Protein AF-A0A5C7N213-F1 (afdb_monomer)

Solvent-accessible surface area (backbone atoms only — not comparable to full-atom values): 6748 Å² total; per-residue (Å²): 144,79,84,81,79,80,79,84,77,71,77,83,77,75,78,72,50,71,51,57,50,29,51,53,52,36,46,51,27,34,61,71,56,41,61,74,64,28,48,53,36,48,54,53,24,47,72,61,63,43,32,57,48,60,57,50,50,50,41,58,57,35,32,82,78,53,31,64,73,33,26,50,54,44,49,52,45,52,50,52,54,50,52,54,36,46,75,71,70,49,82,77,51,70,60,73,76,73,77,60,64,60,53,59,45,52,52,55,52,56,64,68,72,74,119

Structure (mmCIF, N/CA/C/O backbone):
data_AF-A0A5C7N213-F1
#
_entry.id   AF-A0A5C7N213-F1
#
loop_
_atom_site.group_PDB
_atom_site.id
_atom_site.type_symbol
_atom_site.label_atom_id
_atom_site.label_alt_id
_atom_site.label_comp_id
_atom_site.label_asym_id
_atom_site.label_entity_id
_atom_site.label_seq_id
_atom_site.pdbx_PDB_ins_code
_atom_site.Cartn_x
_atom_site.Cartn_y
_atom_site.Cartn_z
_atom_site.occupancy
_atom_site.B_iso_or_equiv
_atom_site.auth_seq_id
_atom_site.auth_comp_id
_atom_site.auth_asym_id
_atom_site.auth_atom_id
_atom_site.pdbx_PDB_model_num
ATOM 1 N N . MET A 1 1 ? 36.319 -31.727 32.605 1.00 49.59 1 MET A N 1
ATOM 2 C CA . MET A 1 1 ? 35.926 -30.312 32.768 1.00 49.59 1 MET A CA 1
ATOM 3 C C . MET A 1 1 ? 35.672 -29.729 31.380 1.00 49.59 1 MET A C 1
ATOM 5 O O . MET A 1 1 ? 36.551 -29.109 30.809 1.00 49.59 1 MET A O 1
ATOM 9 N N . VAL A 1 2 ? 34.508 -30.011 30.789 1.00 52.78 2 VAL A N 1
ATOM 10 C CA . VAL A 1 2 ? 34.044 -29.355 29.554 1.00 52.78 2 VAL A CA 1
ATOM 11 C C . VAL A 1 2 ? 32.613 -28.916 29.811 1.00 52.78 2 VAL A C 1
ATOM 13 O O . VAL A 1 2 ? 31.725 -29.734 30.026 1.00 52.78 2 VAL A O 1
ATOM 16 N N . SER A 1 3 ? 32.474 -27.600 29.928 1.00 50.66 3 SER A N 1
ATOM 17 C CA . SER A 1 3 ? 31.248 -26.878 30.230 1.00 50.66 3 SER A CA 1
ATOM 18 C C . SER A 1 3 ? 30.298 -26.977 29.039 1.00 50.66 3 SER A C 1
ATOM 20 O O . SER A 1 3 ? 30.630 -26.545 27.936 1.00 50.66 3 SER A O 1
ATOM 22 N N . SER A 1 4 ? 29.129 -27.571 29.254 1.00 50.69 4 SER A N 1
ATOM 23 C CA . SER A 1 4 ? 28.008 -27.568 28.320 1.00 50.69 4 SER A CA 1
ATOM 24 C C . SER A 1 4 ? 27.478 -26.140 28.159 1.00 50.69 4 SER A C 1
ATOM 26 O O . SER A 1 4 ? 26.818 -25.611 29.054 1.00 50.69 4 SER A O 1
ATOM 28 N N . ALA A 1 5 ? 27.784 -25.519 27.019 1.00 50.84 5 ALA A N 1
ATOM 29 C CA . ALA A 1 5 ? 27.226 -24.238 26.609 1.00 50.84 5 ALA A CA 1
ATOM 30 C C . ALA A 1 5 ? 25.704 -24.364 26.434 1.00 50.84 5 ALA A C 1
ATOM 32 O O . ALA A 1 5 ? 25.219 -25.116 25.591 1.00 50.84 5 ALA A O 1
ATOM 33 N N . GLN A 1 6 ? 24.952 -23.629 27.251 1.00 55.69 6 GLN A N 1
ATOM 34 C CA . GLN A 1 6 ? 23.506 -23.487 27.128 1.00 55.69 6 GLN A CA 1
ATOM 35 C C . GLN A 1 6 ? 23.182 -22.681 25.861 1.00 55.69 6 GLN A C 1
ATOM 37 O O . GLN A 1 6 ? 23.441 -21.479 25.793 1.00 55.69 6 GLN A O 1
ATOM 42 N N . THR A 1 7 ? 22.596 -23.327 24.853 1.00 49.47 7 THR A N 1
ATOM 43 C CA . THR A 1 7 ? 21.946 -22.650 23.729 1.00 49.47 7 THR A CA 1
ATOM 44 C C . THR A 1 7 ? 20.606 -22.096 24.202 1.00 49.47 7 THR A C 1
ATOM 46 O O . THR A 1 7 ? 19.582 -22.776 24.174 1.00 49.47 7 THR A O 1
ATOM 49 N N . ASN A 1 8 ? 20.588 -20.833 24.629 1.00 56.22 8 ASN A N 1
ATOM 50 C CA . ASN A 1 8 ? 19.341 -20.084 24.785 1.00 56.22 8 ASN A CA 1
ATOM 51 C C . ASN A 1 8 ? 18.765 -19.752 23.398 1.00 56.22 8 ASN A C 1
ATOM 53 O O . ASN A 1 8 ? 18.768 -18.605 22.960 1.00 56.22 8 ASN A O 1
ATOM 57 N N . SER A 1 9 ? 18.246 -20.760 22.696 1.00 55.66 9 SER A N 1
ATOM 58 C CA . SER A 1 9 ? 17.376 -20.584 21.529 1.00 55.66 9 SER A CA 1
ATOM 59 C C . SER A 1 9 ? 15.938 -20.371 22.001 1.00 55.66 9 SER A C 1
ATOM 61 O O . SER A 1 9 ? 15.029 -21.126 21.668 1.00 55.66 9 SER A O 1
ATOM 63 N N . GLY A 1 10 ? 15.729 -19.329 22.806 1.00 50.25 10 GLY A N 1
ATOM 64 C CA . GLY A 1 10 ? 14.403 -18.769 23.017 1.00 50.25 10 GLY A CA 1
ATOM 65 C C . GLY A 1 10 ? 14.015 -18.038 21.741 1.00 50.25 10 GLY A C 1
ATOM 66 O O . GLY A 1 10 ? 14.427 -16.899 21.537 1.00 50.25 10 GLY A O 1
ATOM 67 N N . ALA A 1 11 ? 13.291 -18.705 20.842 1.00 57.34 11 ALA A N 1
ATOM 68 C CA . ALA A 1 11 ? 12.748 -18.064 19.656 1.00 57.34 11 ALA A CA 1
ATOM 69 C C . ALA A 1 11 ? 11.853 -16.899 20.104 1.00 57.34 11 ALA A C 1
ATOM 71 O O . ALA A 1 11 ? 10.747 -17.114 20.600 1.00 57.34 11 ALA A O 1
ATOM 72 N N . ILE A 1 12 ? 12.340 -15.663 19.952 1.00 60.62 12 ILE A N 1
ATOM 73 C CA . ILE A 1 12 ? 11.549 -14.448 20.151 1.00 60.62 12 ILE A CA 1
ATOM 74 C C . ILE A 1 12 ? 10.545 -14.386 18.998 1.00 60.62 12 ILE A C 1
ATOM 76 O O . ILE A 1 12 ? 10.727 -13.677 18.012 1.00 60.62 12 ILE A O 1
ATOM 80 N N . THR A 1 13 ? 9.487 -15.184 19.081 1.00 61.47 13 THR A N 1
ATOM 81 C CA . THR A 1 13 ? 8.337 -15.058 18.193 1.00 61.47 13 THR A CA 1
ATOM 82 C C . THR A 1 13 ? 7.443 -14.001 18.811 1.00 61.47 13 THR A C 1
ATOM 84 O O . THR A 1 13 ? 6.538 -14.293 19.579 1.00 61.47 13 THR A O 1
ATOM 87 N N . ASN A 1 14 ? 7.750 -12.735 18.538 1.00 68.12 14 ASN A N 1
ATOM 88 C CA . ASN A 1 14 ? 6.787 -11.668 18.764 1.00 68.12 14 ASN A CA 1
ATOM 89 C C . ASN A 1 14 ? 5.973 -11.564 17.463 1.00 68.12 14 ASN A C 1
ATOM 91 O O . ASN A 1 14 ? 6.455 -10.946 16.508 1.00 68.12 14 ASN A O 1
ATOM 95 N N . PRO A 1 15 ? 4.826 -12.263 17.338 1.00 81.12 15 PRO A N 1
ATOM 96 C CA . PRO A 1 15 ? 4.098 -12.318 16.080 1.00 81.12 15 PRO A CA 1
ATOM 97 C C . PRO A 1 15 ? 3.647 -10.908 15.701 1.00 81.12 15 PRO A C 1
ATOM 99 O O . PRO A 1 15 ? 3.081 -10.175 16.513 1.00 81.12 15 PRO A O 1
ATOM 102 N N . LEU A 1 16 ? 3.910 -10.518 14.454 1.00 85.56 16 LEU A N 1
ATOM 103 C CA . LEU A 1 16 ? 3.416 -9.255 13.916 1.00 85.56 16 LEU A CA 1
ATOM 104 C C . LEU A 1 16 ? 1.887 -9.237 14.011 1.00 85.56 16 LEU A C 1
ATOM 106 O O . LEU A 1 16 ? 1.232 -10.218 13.660 1.00 85.56 16 LEU A O 1
ATOM 110 N N . SER A 1 17 ? 1.302 -8.117 14.431 1.00 89.25 17 SER A N 1
ATOM 111 C CA . SER A 1 17 ? -0.154 -7.949 14.366 1.00 89.25 17 SER A CA 1
ATOM 112 C C . SER A 1 17 ? -0.646 -8.022 12.915 1.00 89.25 17 SER A C 1
ATOM 114 O O . SER A 1 17 ? 0.087 -7.671 11.988 1.00 89.25 17 SER A O 1
ATOM 116 N N . SER A 1 18 ? -1.909 -8.402 12.696 1.00 89.06 18 SER A N 1
ATOM 117 C CA . SER A 1 18 ? -2.495 -8.497 11.346 1.00 89.06 18 SER A CA 1
ATOM 118 C C . SER A 1 18 ? -2.352 -7.197 10.546 1.00 89.06 18 SER A C 1
ATOM 120 O O . SER A 1 18 ? -2.138 -7.218 9.333 1.00 89.06 18 SER A O 1
ATOM 122 N N . LYS A 1 19 ? -2.377 -6.047 11.235 1.00 90.12 19 LYS A N 1
ATOM 123 C CA . LYS A 1 19 ? -2.119 -4.743 10.617 1.00 90.12 19 LYS A CA 1
ATOM 124 C C . LYS A 1 19 ? -0.677 -4.602 10.139 1.00 90.12 19 LYS A C 1
ATOM 126 O O . LYS A 1 19 ? -0.443 -4.198 9.007 1.00 90.12 19 LYS A O 1
ATOM 131 N N . GLN A 1 20 ? 0.291 -4.959 10.982 1.00 92.75 20 GLN A N 1
ATOM 132 C CA . GLN A 1 20 ? 1.710 -4.902 10.624 1.00 92.75 20 GLN A CA 1
ATOM 133 C C . GLN A 1 20 ? 2.035 -5.850 9.464 1.00 92.75 20 GLN A C 1
ATOM 135 O O . GLN A 1 20 ? 2.750 -5.459 8.547 1.00 92.75 20 GLN A O 1
ATOM 140 N N . GLN A 1 21 ? 1.458 -7.053 9.451 1.00 93.31 21 GLN A N 1
ATOM 141 C CA . GLN A 1 21 ? 1.619 -7.995 8.337 1.00 93.31 21 GLN A CA 1
ATOM 142 C C . GLN A 1 21 ? 1.050 -7.438 7.022 1.00 93.31 21 GLN A C 1
ATOM 144 O O . GLN A 1 21 ? 1.681 -7.546 5.969 1.00 93.31 21 GLN A O 1
ATOM 149 N N . SER A 1 22 ? -0.109 -6.774 7.088 1.00 94.31 22 SER A N 1
ATOM 150 C CA . SER A 1 22 ? -0.724 -6.131 5.920 1.00 94.31 22 SER A CA 1
ATOM 151 C C . SER A 1 22 ? 0.150 -5.000 5.366 1.00 94.31 22 SER A C 1
ATOM 153 O O . SER A 1 22 ? 0.337 -4.913 4.156 1.00 94.31 22 SER A O 1
ATOM 155 N N . ILE A 1 23 ? 0.754 -4.180 6.237 1.00 95.25 23 ILE A N 1
ATOM 156 C CA . ILE A 1 23 ? 1.694 -3.118 5.834 1.00 95.25 23 ILE A CA 1
ATOM 157 C C . ILE A 1 23 ? 2.875 -3.702 5.052 1.00 95.25 23 ILE A C 1
ATOM 159 O O . ILE A 1 23 ? 3.203 -3.206 3.974 1.00 95.25 23 ILE A O 1
ATOM 163 N N . VAL A 1 24 ? 3.493 -4.766 5.575 1.00 95.38 24 VAL A N 1
ATOM 164 C CA . VAL A 1 24 ? 4.634 -5.431 4.923 1.00 95.38 24 VAL A CA 1
ATOM 165 C C . VAL A 1 24 ? 4.237 -5.962 3.546 1.00 95.38 24 VAL A C 1
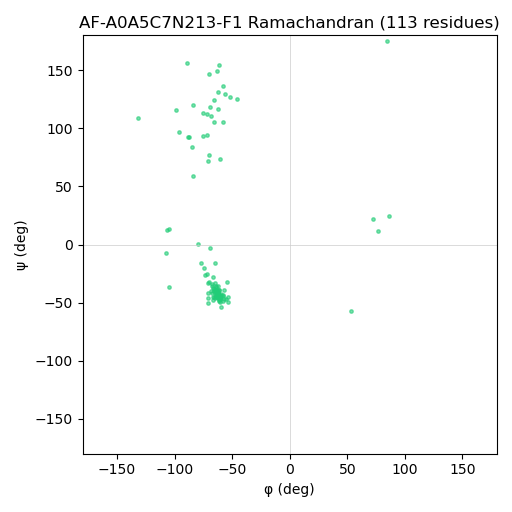ATOM 167 O O . VAL A 1 24 ? 4.960 -5.766 2.572 1.00 95.38 24 VAL A O 1
ATOM 170 N N . THR A 1 25 ? 3.061 -6.577 3.450 1.00 95.75 25 THR A N 1
ATOM 171 C CA . THR A 1 25 ? 2.544 -7.151 2.202 1.00 95.75 25 THR A CA 1
ATOM 172 C C . THR A 1 25 ? 2.291 -6.075 1.140 1.00 95.75 25 THR A C 1
ATOM 174 O O . THR A 1 25 ? 2.716 -6.220 -0.007 1.00 95.75 25 THR A O 1
ATOM 177 N N . ILE A 1 26 ? 1.665 -4.957 1.522 1.00 96.00 26 ILE A N 1
ATOM 178 C CA . ILE A 1 26 ? 1.421 -3.811 0.632 1.00 96.00 26 ILE A CA 1
ATOM 179 C C . ILE A 1 26 ? 2.746 -3.214 0.143 1.00 96.00 26 ILE A C 1
ATOM 181 O O . ILE A 1 26 ? 2.899 -2.957 -1.053 1.00 96.00 26 ILE A O 1
ATOM 185 N N . ALA A 1 27 ? 3.719 -3.025 1.040 1.00 96.06 27 ALA A N 1
ATOM 186 C CA . ALA A 1 27 ? 5.037 -2.506 0.678 1.00 96.06 27 ALA A CA 1
ATOM 187 C C . ALA A 1 27 ? 5.764 -3.439 -0.304 1.00 96.06 27 ALA A C 1
ATOM 189 O O . ALA A 1 27 ? 6.301 -2.977 -1.310 1.00 96.06 27 ALA A O 1
ATOM 190 N N . ALA A 1 28 ? 5.720 -4.752 -0.060 1.00 96.62 28 ALA A N 1
ATOM 191 C CA . ALA A 1 28 ? 6.346 -5.752 -0.918 1.00 96.62 28 ALA A CA 1
ATOM 192 C C . ALA A 1 28 ? 5.754 -5.752 -2.336 1.00 96.62 28 ALA A C 1
ATOM 194 O O . ALA A 1 28 ? 6.503 -5.703 -3.313 1.00 96.62 28 ALA A O 1
ATOM 195 N N . PHE A 1 29 ? 4.424 -5.749 -2.476 1.00 96.88 29 PHE A N 1
ATOM 196 C CA . PHE A 1 29 ? 3.791 -5.703 -3.800 1.00 96.88 29 PHE A CA 1
ATOM 197 C C . PHE A 1 29 ? 3.957 -4.352 -4.496 1.00 96.88 29 PHE A C 1
ATOM 199 O O . PHE A 1 29 ? 4.136 -4.326 -5.713 1.00 96.88 29 PHE A O 1
ATOM 206 N N . THR A 1 30 ? 3.998 -3.250 -3.743 1.00 96.19 30 THR A N 1
ATOM 207 C CA . THR A 1 30 ? 4.328 -1.918 -4.279 1.00 96.19 30 THR A CA 1
ATOM 208 C C . THR A 1 30 ? 5.739 -1.900 -4.866 1.00 96.19 30 THR A C 1
ATOM 210 O O . THR A 1 30 ? 5.930 -1.481 -6.008 1.00 96.19 30 THR A O 1
ATOM 213 N N . ALA A 1 31 ? 6.727 -2.414 -4.129 1.00 94.94 31 ALA A N 1
ATOM 214 C CA . ALA A 1 31 ? 8.105 -2.507 -4.603 1.00 94.94 31 ALA A CA 1
ATOM 215 C C . ALA A 1 31 ? 8.230 -3.439 -5.821 1.00 94.94 31 ALA A C 1
ATOM 217 O O . ALA A 1 31 ? 8.916 -3.113 -6.791 1.00 94.94 31 ALA A O 1
ATOM 218 N N . ASN A 1 32 ? 7.508 -4.564 -5.818 1.00 95.00 32 ASN A N 1
ATOM 219 C CA . ASN A 1 32 ? 7.515 -5.519 -6.926 1.00 95.00 32 ASN A CA 1
ATOM 220 C C . ASN A 1 32 ? 6.728 -5.033 -8.160 1.00 95.00 32 ASN A C 1
ATOM 222 O O . ASN A 1 32 ? 6.986 -5.480 -9.277 1.00 95.00 32 ASN A O 1
ATOM 226 N N . GLY A 1 33 ? 5.819 -4.065 -7.997 1.00 93.25 33 GLY A N 1
ATOM 227 C CA . GLY A 1 33 ? 4.975 -3.521 -9.069 1.00 93.25 33 GLY A CA 1
ATOM 228 C C . GLY A 1 33 ? 3.866 -4.466 -9.543 1.00 93.25 33 GLY A C 1
ATOM 229 O O . GLY A 1 33 ? 3.388 -4.321 -10.664 1.00 93.25 33 GLY A O 1
ATOM 230 N N . ASP A 1 34 ? 3.467 -5.433 -8.715 1.00 95.00 34 ASP A N 1
ATOM 231 C CA . ASP A 1 34 ? 2.378 -6.368 -9.020 1.00 95.00 34 ASP A CA 1
ATOM 232 C C . ASP A 1 34 ? 1.037 -5.755 -8.587 1.00 95.00 34 ASP A C 1
ATOM 234 O O . ASP A 1 34 ? 0.632 -5.863 -7.428 1.00 95.00 34 ASP A O 1
ATOM 238 N N . LEU A 1 35 ? 0.373 -5.061 -9.517 1.00 95.06 35 LEU A N 1
ATOM 239 C CA . LEU A 1 35 ? -0.837 -4.279 -9.231 1.00 95.06 35 LEU A CA 1
ATOM 240 C C . LEU A 1 35 ? -2.037 -5.156 -8.853 1.00 95.06 35 LEU A C 1
ATOM 242 O O . LEU A 1 35 ? -2.824 -4.775 -7.991 1.00 95.06 35 LEU A O 1
ATOM 246 N N . THR A 1 36 ? -2.154 -6.348 -9.440 1.00 95.81 36 THR A N 1
ATOM 247 C CA . THR A 1 36 ? -3.255 -7.277 -9.149 1.00 95.81 36 THR A CA 1
ATOM 248 C C . THR A 1 36 ? -3.163 -7.796 -7.718 1.00 95.81 36 THR A C 1
ATOM 250 O O . THR A 1 36 ? -4.157 -7.808 -6.992 1.00 95.81 36 THR A O 1
ATOM 253 N N . LYS A 1 37 ? -1.962 -8.191 -7.275 1.00 96.62 37 LYS A N 1
ATOM 254 C CA . LYS A 1 37 ? -1.760 -8.605 -5.879 1.00 96.62 37 LYS A CA 1
ATOM 255 C C . LYS A 1 37 ? -1.839 -7.429 -4.913 1.00 96.62 37 LYS A C 1
ATOM 257 O O . LYS A 1 37 ? -2.315 -7.599 -3.792 1.00 96.62 37 LYS A O 1
ATOM 262 N N . LEU A 1 38 ? -1.403 -6.246 -5.342 1.00 96.38 38 LEU A N 1
ATOM 263 C CA . LEU A 1 38 ? -1.504 -5.028 -4.550 1.00 96.38 38 LEU A CA 1
ATOM 264 C C . LEU A 1 38 ? -2.964 -4.638 -4.277 1.00 96.38 38 LEU A C 1
ATOM 266 O O . LEU A 1 38 ? -3.280 -4.342 -3.129 1.00 96.38 38 LEU A O 1
ATOM 270 N N . ASP A 1 39 ? -3.850 -4.675 -5.277 1.00 96.75 39 ASP A N 1
ATOM 271 C CA . ASP A 1 39 ? -5.290 -4.414 -5.100 1.00 96.75 39 ASP A CA 1
ATOM 272 C C . ASP A 1 39 ? -5.878 -5.313 -4.001 1.00 96.75 39 ASP A C 1
ATOM 274 O O . ASP A 1 39 ? -6.487 -4.824 -3.042 1.00 96.75 39 ASP A O 1
ATOM 278 N N . HIS A 1 40 ? -5.599 -6.617 -4.077 1.00 96.31 40 HIS A N 1
ATOM 279 C CA . HIS A 1 40 ? -6.057 -7.572 -3.074 1.00 96.31 40 HIS A CA 1
ATOM 280 C C . HIS A 1 40 ? -5.468 -7.274 -1.686 1.00 96.31 40 HIS A C 1
ATOM 282 O O . HIS A 1 40 ? -6.204 -7.200 -0.702 1.00 96.31 40 HIS A O 1
ATOM 288 N N . ALA A 1 41 ? -4.160 -7.016 -1.602 1.00 96.19 41 ALA A N 1
ATOM 289 C CA . ALA A 1 41 ? -3.488 -6.701 -0.343 1.00 96.19 41 ALA A CA 1
ATOM 290 C C . ALA A 1 41 ? -4.003 -5.407 0.308 1.00 96.19 41 ALA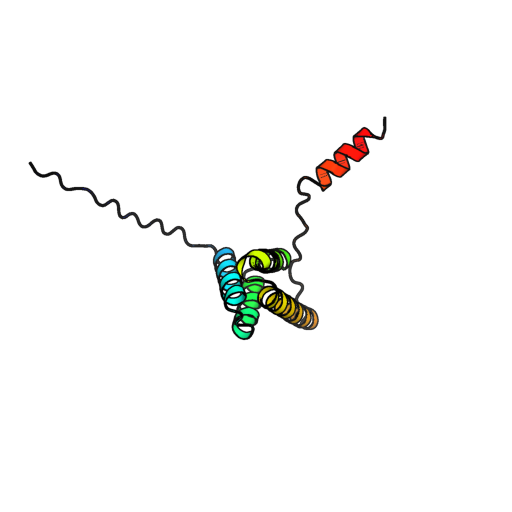 A C 1
ATOM 292 O O . ALA A 1 41 ? -4.113 -5.335 1.532 1.00 96.19 41 ALA A O 1
ATOM 293 N N . ILE A 1 42 ? -4.352 -4.389 -0.485 1.00 96.00 42 ILE A N 1
ATOM 294 C CA . ILE A 1 42 ? -4.945 -3.143 0.015 1.00 96.00 42 ILE A CA 1
ATOM 295 C C . ILE A 1 42 ? -6.328 -3.420 0.611 1.00 96.00 42 ILE A C 1
ATOM 297 O O . ILE A 1 42 ? -6.621 -2.942 1.708 1.00 96.00 42 ILE A O 1
ATOM 301 N N . ARG A 1 43 ? -7.176 -4.204 -0.068 1.00 95.50 43 ARG A N 1
ATOM 302 C CA . ARG A 1 43 ? -8.510 -4.569 0.442 1.00 95.50 43 ARG A CA 1
ATOM 303 C C . ARG A 1 43 ? -8.414 -5.331 1.756 1.00 95.50 43 ARG A C 1
ATOM 305 O O . ARG A 1 43 ? -9.097 -4.964 2.711 1.00 95.50 43 ARG A O 1
ATOM 312 N N . GLU A 1 44 ? -7.535 -6.326 1.817 1.00 94.56 44 GLU A N 1
ATOM 313 C CA . GLU A 1 44 ? -7.283 -7.101 3.032 1.00 94.56 44 GLU A CA 1
ATOM 314 C C . GLU A 1 44 ? -6.739 -6.219 4.159 1.00 94.56 44 GLU A C 1
ATOM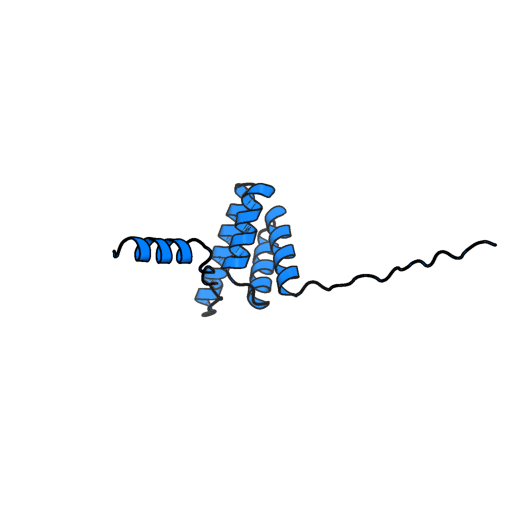 316 O O . GLU A 1 44 ? -7.216 -6.296 5.289 1.00 94.56 44 GLU A O 1
ATOM 321 N N . GLY A 1 45 ? -5.828 -5.292 3.851 1.00 93.56 45 GLY A N 1
ATOM 322 C CA . GLY A 1 45 ? -5.328 -4.323 4.822 1.00 93.56 45 GLY A CA 1
ATOM 323 C C . GLY A 1 45 ? -6.432 -3.425 5.389 1.00 93.56 45 GLY A C 1
ATOM 324 O O . GLY A 1 45 ? -6.528 -3.246 6.607 1.00 93.56 45 GLY A O 1
ATOM 325 N N . LEU A 1 46 ? -7.308 -2.889 4.535 1.00 93.38 46 LEU A N 1
ATOM 326 C CA . LEU A 1 46 ? -8.451 -2.076 4.968 1.00 93.38 46 LEU A CA 1
ATOM 327 C C . LEU A 1 46 ? -9.441 -2.897 5.812 1.00 93.38 46 LEU A C 1
ATOM 329 O O . LEU A 1 46 ? -9.922 -2.411 6.837 1.00 93.38 46 LEU A O 1
ATOM 333 N N . ASN A 1 47 ? -9.683 -4.159 5.449 1.00 92.19 47 ASN A N 1
ATOM 334 C CA . ASN A 1 47 ? -10.527 -5.085 6.212 1.00 92.19 47 ASN A CA 1
ATOM 335 C C . ASN A 1 47 ? -9.907 -5.441 7.580 1.00 92.19 47 ASN A C 1
ATOM 337 O O . ASN A 1 47 ? -10.614 -5.478 8.585 1.00 92.19 47 ASN A O 1
ATOM 341 N N . ALA A 1 48 ? -8.579 -5.591 7.655 1.00 90.62 48 ALA A N 1
ATOM 342 C CA . ALA A 1 48 ? -7.817 -5.749 8.901 1.00 90.62 48 ALA A CA 1
ATOM 343 C C . ALA A 1 48 ? -7.787 -4.467 9.761 1.00 90.62 48 ALA A C 1
ATOM 345 O O . ALA A 1 48 ? -7.245 -4.436 10.874 1.00 90.62 48 ALA A O 1
ATOM 346 N N . GLY A 1 49 ? -8.381 -3.381 9.265 1.00 90.31 49 GLY A N 1
ATOM 347 C CA . GLY A 1 49 ? -8.535 -2.132 9.980 1.00 90.31 49 GLY A CA 1
ATOM 348 C C . GLY A 1 49 ? -7.340 -1.190 9.862 1.00 90.31 49 GLY A C 1
ATOM 349 O O . GLY A 1 49 ? -7.170 -0.351 10.760 1.00 90.31 49 GLY A O 1
ATOM 350 N N . LEU A 1 50 ? -6.533 -1.295 8.803 1.00 91.62 50 LEU A N 1
ATOM 351 C CA . LEU A 1 50 ? -5.687 -0.177 8.386 1.00 91.62 50 LEU A CA 1
ATOM 352 C C . LEU A 1 50 ? -6.565 1.006 7.975 1.00 91.62 50 LEU A C 1
ATOM 354 O O . LEU A 1 50 ? -7.690 0.863 7.497 1.00 91.62 50 LEU A O 1
ATOM 358 N N . THR A 1 51 ? -6.036 2.197 8.185 1.00 92.69 51 THR A N 1
ATOM 359 C CA . THR A 1 51 ? -6.612 3.438 7.682 1.00 92.69 51 THR A CA 1
ATOM 360 C C . THR A 1 51 ? -6.075 3.742 6.291 1.00 92.69 51 THR A C 1
ATOM 362 O O . THR A 1 51 ? -4.968 3.342 5.927 1.00 92.69 51 THR A O 1
ATOM 365 N N . ILE A 1 52 ? -6.836 4.519 5.522 1.00 92.56 52 ILE A N 1
ATOM 366 C CA . ILE A 1 52 ? -6.416 4.963 4.186 1.00 92.56 52 ILE A CA 1
ATOM 367 C C . ILE A 1 52 ? -5.086 5.721 4.265 1.00 92.56 52 ILE A C 1
ATOM 369 O O . ILE A 1 52 ? -4.212 5.558 3.416 1.00 92.56 52 ILE A O 1
ATOM 373 N N . SER A 1 53 ? -4.928 6.540 5.308 1.00 92.12 53 SER A N 1
ATOM 374 C CA . SER A 1 53 ? -3.721 7.328 5.532 1.00 92.12 53 SER A CA 1
ATOM 375 C C . SER A 1 53 ? -2.500 6.433 5.734 1.00 92.12 53 SER A C 1
ATOM 377 O O . SER A 1 53 ? -1.488 6.678 5.097 1.00 92.12 53 SER A O 1
ATOM 379 N N . GLU A 1 54 ? -2.595 5.373 6.544 1.00 93.38 54 GLU A N 1
ATOM 380 C CA . GLU A 1 54 ? -1.478 4.437 6.758 1.00 93.38 54 GLU A CA 1
ATOM 381 C C . GLU A 1 54 ? -1.041 3.764 5.451 1.00 93.38 54 GLU A C 1
ATOM 383 O O . GLU A 1 54 ? 0.149 3.731 5.153 1.00 93.38 54 GLU A O 1
ATOM 388 N N . VAL A 1 55 ? -1.989 3.287 4.636 1.00 94.62 55 VAL A N 1
ATOM 389 C CA . VAL A 1 55 ? -1.672 2.671 3.334 1.00 94.62 55 VAL A CA 1
ATOM 390 C C . VAL A 1 55 ? -1.016 3.684 2.393 1.00 94.62 55 VAL A C 1
ATOM 392 O O . VAL A 1 55 ? -0.006 3.382 1.757 1.00 94.62 55 VAL A O 1
ATOM 395 N N . LYS A 1 56 ? -1.551 4.909 2.335 1.00 94.88 56 LYS A N 1
ATOM 396 C CA . LYS A 1 56 ? -0.991 5.990 1.519 1.00 94.88 56 LYS A CA 1
ATOM 397 C C . LYS A 1 56 ? 0.437 6.342 1.943 1.00 94.88 56 LYS A C 1
ATOM 399 O O . LYS A 1 56 ? 1.289 6.476 1.075 1.00 94.88 56 LYS A O 1
ATOM 404 N N . GLU A 1 57 ? 0.710 6.470 3.241 1.00 94.12 57 GLU A N 1
ATOM 405 C CA . GLU A 1 57 ? 2.057 6.770 3.752 1.00 94.12 57 GLU A CA 1
ATOM 406 C C . GLU A 1 57 ? 3.064 5.675 3.380 1.00 94.12 57 GLU A C 1
ATOM 408 O O . GLU A 1 57 ? 4.182 5.985 2.984 1.00 94.12 57 GLU A O 1
ATOM 413 N N . VAL A 1 58 ? 2.668 4.397 3.421 1.00 95.06 58 VAL A N 1
ATOM 414 C CA . VAL A 1 58 ? 3.535 3.290 2.980 1.00 95.06 58 VAL A CA 1
ATOM 415 C C . VAL A 1 58 ? 3.903 3.443 1.503 1.00 95.06 58 VAL A C 1
ATOM 417 O O . VAL A 1 58 ? 5.078 3.357 1.153 1.00 95.06 58 VAL A O 1
ATOM 420 N N . ILE A 1 59 ? 2.922 3.721 0.640 1.00 95.50 59 ILE A N 1
ATOM 421 C CA . ILE A 1 59 ? 3.149 3.916 -0.801 1.00 95.50 59 ILE A CA 1
ATOM 422 C C . ILE A 1 59 ? 4.018 5.155 -1.061 1.00 95.50 59 ILE A C 1
ATOM 424 O O . ILE A 1 59 ? 4.939 5.103 -1.875 1.00 95.50 59 ILE A O 1
ATOM 428 N N . VAL A 1 60 ? 3.770 6.259 -0.348 1.00 94.50 60 VAL A N 1
ATOM 429 C CA . VAL A 1 60 ? 4.575 7.486 -0.449 1.00 94.50 60 VAL A CA 1
ATOM 430 C C . VAL A 1 60 ? 6.009 7.235 0.008 1.00 94.50 60 VAL A C 1
ATOM 432 O O . VAL A 1 60 ? 6.935 7.688 -0.653 1.00 94.50 60 VAL A O 1
ATOM 435 N N . GLN A 1 61 ? 6.228 6.458 1.068 1.00 95.00 61 GLN A N 1
ATOM 436 C CA . GLN A 1 61 ? 7.577 6.104 1.503 1.00 95.00 61 GLN A CA 1
ATOM 437 C C . GLN A 1 61 ? 8.305 5.259 0.450 1.00 95.00 61 GLN A C 1
ATOM 439 O O . GLN A 1 61 ? 9.502 5.443 0.228 1.00 95.00 61 GLN A O 1
ATOM 444 N N . MET A 1 62 ? 7.588 4.375 -0.253 1.00 94.00 62 MET A N 1
ATOM 445 C CA . MET A 1 62 ? 8.158 3.587 -1.352 1.00 94.00 62 MET A CA 1
ATOM 446 C C . MET A 1 62 ? 8.607 4.436 -2.537 1.00 94.00 62 MET A C 1
ATOM 448 O O . MET A 1 62 ? 9.444 3.971 -3.305 1.00 94.00 62 MET A O 1
ATOM 452 N N . TYR A 1 63 ? 8.183 5.696 -2.639 1.00 94.69 63 TYR A N 1
ATOM 453 C CA . TYR A 1 63 ? 8.702 6.621 -3.642 1.00 94.69 63 TYR A CA 1
ATOM 454 C C . TYR A 1 63 ? 10.230 6.717 -3.618 1.00 94.69 63 TYR A C 1
ATOM 456 O O . TYR A 1 63 ? 10.874 6.644 -4.664 1.00 94.69 63 TYR A O 1
ATOM 464 N N . ALA A 1 64 ? 10.810 6.825 -2.420 1.00 94.12 64 ALA A N 1
ATOM 465 C CA . ALA A 1 64 ? 12.250 6.962 -2.242 1.00 94.12 64 ALA A CA 1
ATOM 466 C C . ALA A 1 64 ? 13.020 5.655 -2.509 1.00 94.12 64 ALA A C 1
ATOM 468 O O . ALA A 1 64 ? 14.189 5.711 -2.878 1.00 94.12 64 ALA A O 1
ATOM 469 N N . TYR A 1 65 ? 12.379 4.492 -2.334 1.00 94.31 65 TYR A N 1
ATOM 470 C CA . TYR A 1 65 ? 13.048 3.182 -2.392 1.00 94.31 65 TYR A CA 1
ATOM 471 C C . TYR A 1 65 ? 12.773 2.392 -3.680 1.00 94.31 65 TYR A C 1
ATOM 473 O O . TYR A 1 65 ? 13.662 1.717 -4.187 1.00 94.31 65 TYR A O 1
ATOM 481 N N . ALA A 1 66 ? 11.556 2.467 -4.218 1.00 92.81 66 ALA A N 1
ATOM 482 C CA . ALA A 1 66 ? 11.105 1.765 -5.424 1.00 92.81 66 ALA A CA 1
ATOM 483 C C . ALA A 1 66 ? 10.936 2.700 -6.639 1.00 92.81 66 ALA A C 1
ATOM 485 O O . ALA A 1 66 ? 10.695 2.235 -7.756 1.00 92.81 66 ALA A O 1
ATOM 486 N N . GLY A 1 67 ? 11.068 4.014 -6.432 1.00 91.50 67 GLY A N 1
ATOM 487 C CA . GLY A 1 67 ? 11.023 5.033 -7.475 1.00 91.50 67 GLY A CA 1
ATOM 488 C C . GLY A 1 67 ? 9.615 5.499 -7.860 1.00 91.50 67 GLY A C 1
ATOM 489 O O . GLY A 1 67 ? 8.586 4.984 -7.408 1.00 91.50 67 GLY A O 1
ATOM 490 N N . PHE A 1 68 ? 9.595 6.499 -8.744 1.00 91.50 68 PHE A N 1
ATOM 491 C CA . PHE A 1 68 ? 8.399 7.206 -9.216 1.00 91.50 68 PHE A CA 1
ATOM 492 C C . PHE A 1 68 ? 7.349 6.313 -9.905 1.00 91.50 68 PHE A C 1
ATOM 494 O O . PHE A 1 68 ? 6.200 6.325 -9.459 1.00 91.50 68 PHE A O 1
ATOM 501 N N . PRO A 1 69 ? 7.678 5.509 -10.942 1.00 94.00 69 PRO A N 1
ATOM 502 C CA . PRO A 1 69 ? 6.648 4.825 -11.728 1.00 94.00 69 PRO A CA 1
ATOM 503 C C . PRO A 1 69 ? 5.876 3.781 -10.911 1.00 94.00 69 PRO A C 1
ATOM 505 O O . PRO A 1 69 ? 4.657 3.683 -11.019 1.00 94.00 69 PRO A O 1
ATOM 508 N N . ARG A 1 70 ? 6.566 3.023 -10.051 1.00 94.88 70 ARG A N 1
ATOM 509 C CA . ARG A 1 70 ? 5.943 1.960 -9.247 1.00 94.88 70 ARG A CA 1
ATOM 510 C C . ARG A 1 70 ? 5.042 2.532 -8.159 1.00 94.88 70 ARG A C 1
ATOM 512 O O . ARG A 1 70 ? 3.900 2.104 -8.019 1.00 94.88 70 ARG A O 1
ATOM 519 N N . SER A 1 71 ? 5.534 3.537 -7.442 1.00 95.00 71 SER A N 1
ATOM 520 C CA . SER A 1 71 ? 4.802 4.150 -6.331 1.00 95.00 71 SER A CA 1
ATOM 521 C C . SER A 1 71 ? 3.556 4.898 -6.810 1.00 95.00 71 SER A C 1
ATOM 523 O O . SER A 1 71 ? 2.517 4.839 -6.158 1.00 95.00 71 SER A O 1
ATOM 525 N N . LEU A 1 72 ? 3.609 5.542 -7.981 1.00 95.56 72 LEU A N 1
ATOM 526 C CA . LEU A 1 72 ? 2.425 6.177 -8.565 1.00 95.56 72 LEU A CA 1
ATOM 527 C C . LEU A 1 72 ? 1.395 5.178 -9.078 1.00 95.56 72 LEU A C 1
ATOM 529 O O . LEU A 1 72 ? 0.207 5.366 -8.832 1.00 95.56 72 LEU A O 1
ATOM 533 N N . ASN A 1 73 ? 1.821 4.097 -9.733 1.00 96.69 73 ASN A N 1
ATOM 534 C CA . ASN A 1 73 ? 0.891 3.048 -10.155 1.00 96.69 73 ASN A CA 1
ATOM 535 C C . ASN A 1 73 ? 0.198 2.399 -8.946 1.00 96.69 73 ASN A C 1
ATOM 537 O O . ASN A 1 73 ? -1.010 2.151 -8.970 1.00 96.69 73 ASN A O 1
ATOM 541 N N . ALA A 1 74 ? 0.941 2.189 -7.856 1.00 96.75 74 ALA A N 1
ATOM 542 C CA . ALA A 1 74 ? 0.388 1.727 -6.589 1.00 96.75 74 ALA A CA 1
ATOM 543 C C . ALA A 1 74 ? -0.616 2.726 -5.992 1.00 96.75 74 ALA A C 1
ATOM 545 O O . ALA A 1 74 ? -1.682 2.328 -5.523 1.00 96.75 74 ALA A O 1
ATOM 546 N N . LEU A 1 75 ? -0.315 4.026 -6.058 1.00 96.25 75 LEU A N 1
ATOM 547 C CA . LEU A 1 75 ? -1.224 5.071 -5.597 1.00 96.25 75 LEU A CA 1
ATOM 548 C C . LEU A 1 75 ? -2.516 5.111 -6.423 1.00 96.25 75 LEU A C 1
ATOM 550 O O . LEU A 1 75 ? -3.591 5.215 -5.840 1.00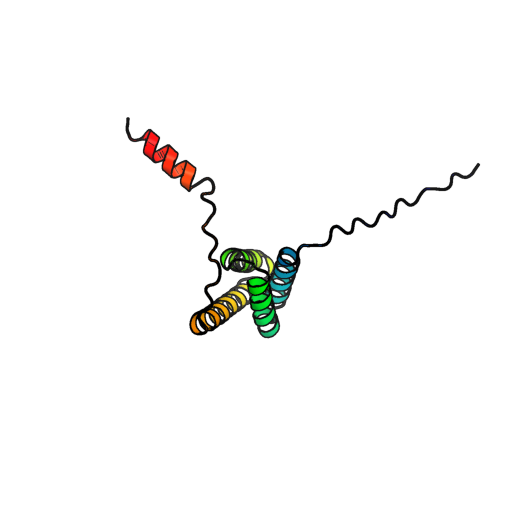 96.25 75 LEU A O 1
ATOM 554 N N . HIS A 1 76 ? -2.439 4.988 -7.751 1.00 96.69 76 HIS A N 1
ATOM 555 C CA . HIS A 1 76 ? -3.628 4.885 -8.604 1.00 96.69 76 HIS A CA 1
ATOM 556 C C . HIS A 1 76 ? -4.477 3.663 -8.238 1.00 96.69 76 HIS A C 1
ATOM 558 O O . HIS A 1 76 ? -5.680 3.800 -8.040 1.00 96.69 76 HIS A O 1
ATOM 564 N N . THR A 1 77 ? -3.838 2.510 -8.020 1.00 96.62 77 THR A N 1
ATOM 565 C CA . THR A 1 77 ? -4.522 1.280 -7.582 1.00 96.62 77 THR A CA 1
ATOM 566 C C . THR A 1 77 ? -5.261 1.491 -6.256 1.00 96.62 77 THR A C 1
ATOM 568 O O . THR A 1 77 ? -6.420 1.104 -6.117 1.00 96.62 77 THR A O 1
ATOM 571 N N . LEU A 1 78 ? -4.635 2.170 -5.285 1.00 96.12 78 LEU A N 1
ATOM 572 C CA . LEU A 1 78 ? -5.301 2.546 -4.036 1.00 96.12 78 LEU A CA 1
ATOM 573 C C . LEU A 1 78 ? -6.549 3.405 -4.298 1.00 96.12 78 LEU A C 1
ATOM 575 O O . LEU A 1 78 ? -7.590 3.162 -3.693 1.00 96.12 78 LEU A O 1
ATOM 579 N N . MET A 1 79 ? -6.469 4.395 -5.190 1.00 95.25 79 MET A N 1
ATOM 580 C CA . MET A 1 79 ? -7.614 5.259 -5.508 1.00 95.25 79 MET A CA 1
ATOM 581 C C . MET A 1 79 ? -8.770 4.484 -6.144 1.00 95.25 79 MET A C 1
ATOM 583 O O . MET A 1 79 ? -9.926 4.725 -5.787 1.00 95.25 79 MET A O 1
ATOM 587 N N . ASP A 1 80 ? -8.473 3.532 -7.028 1.00 96.38 80 ASP A N 1
ATOM 588 C CA . ASP A 1 80 ? -9.484 2.685 -7.662 1.00 96.38 80 ASP A CA 1
ATOM 589 C C . ASP A 1 80 ? -10.202 1.798 -6.635 1.00 96.38 80 ASP A C 1
ATOM 591 O O . ASP A 1 80 ? -11.437 1.774 -6.599 1.00 96.38 80 ASP A O 1
ATOM 595 N N . VAL A 1 81 ? -9.455 1.171 -5.715 1.00 95.25 81 VAL A N 1
ATOM 596 C CA . VAL A 1 81 ? -10.026 0.396 -4.597 1.00 95.25 81 VAL A CA 1
ATOM 597 C C . VAL A 1 81 ? -10.958 1.261 -3.752 1.00 95.25 81 VAL A C 1
ATOM 599 O O . VAL A 1 81 ? -12.072 0.849 -3.427 1.00 95.25 81 VAL A O 1
ATOM 602 N N . LEU A 1 82 ? -10.530 2.473 -3.392 1.00 94.25 82 LEU A N 1
ATOM 603 C CA . LEU A 1 82 ? -11.338 3.381 -2.576 1.00 94.25 82 LEU A CA 1
ATOM 604 C C . LEU A 1 82 ? -12.603 3.836 -3.305 1.00 94.25 82 LEU A C 1
ATOM 606 O O . LEU A 1 82 ? -13.665 3.938 -2.689 1.00 94.25 82 LEU A O 1
ATOM 610 N N . LYS A 1 83 ? -12.515 4.090 -4.614 1.00 94.19 83 LYS A N 1
ATOM 611 C CA . LYS A 1 83 ? -13.670 4.451 -5.442 1.00 94.19 83 LYS A CA 1
ATOM 612 C C . LYS A 1 83 ? -14.695 3.319 -5.481 1.00 94.19 83 LYS A C 1
ATOM 614 O O . LYS A 1 83 ? -15.887 3.580 -5.326 1.00 94.19 83 LYS A O 1
ATOM 619 N N . GLU A 1 84 ? -14.242 2.078 -5.631 1.00 94.06 84 GLU A N 1
ATOM 620 C CA . GLU A 1 84 ? -15.109 0.898 -5.610 1.00 94.06 84 GLU A CA 1
ATOM 621 C C . GLU A 1 84 ? -15.722 0.649 -4.225 1.00 94.06 84 GLU A C 1
ATOM 623 O O . GLU A 1 84 ? -16.906 0.344 -4.096 1.00 94.06 84 GLU A O 1
ATOM 628 N N . ARG A 1 85 ? -14.946 0.808 -3.152 1.00 92.44 85 ARG A N 1
ATOM 629 C CA . ARG A 1 85 ? -15.465 0.650 -1.785 1.00 92.44 85 ARG A CA 1
ATOM 630 C C . ARG A 1 85 ? -16.500 1.721 -1.458 1.00 92.44 85 ARG A C 1
ATOM 632 O O . ARG A 1 85 ? -17.554 1.404 -0.906 1.00 92.44 85 ARG A O 1
ATOM 639 N N . LYS A 1 86 ? -16.267 2.957 -1.906 1.00 91.19 86 LYS A N 1
ATOM 640 C CA . LYS A 1 86 ? -17.229 4.055 -1.788 1.00 91.19 86 LYS A CA 1
ATOM 641 C C . LYS A 1 86 ? -18.514 3.786 -2.574 1.00 91.19 86 LYS A C 1
ATOM 643 O O . LYS A 1 86 ? -19.591 4.054 -2.048 1.00 91.19 86 LYS A O 1
ATOM 648 N N . SER A 1 87 ? -18.436 3.237 -3.791 1.00 91.19 87 SER A N 1
ATOM 649 C CA . SER A 1 87 ? -19.642 2.884 -4.561 1.00 91.19 87 SER A CA 1
ATOM 650 C C . SER A 1 87 ? -20.441 1.746 -3.916 1.00 91.19 87 SER A C 1
ATOM 652 O O . SER A 1 87 ? -21.663 1.722 -4.026 1.00 91.19 87 SER A O 1
ATOM 654 N N . LYS A 1 88 ? -19.773 0.860 -3.168 1.00 90.81 88 LYS A N 1
ATOM 655 C CA . LYS A 1 88 ? -20.391 -0.185 -2.336 1.00 90.81 88 LYS A CA 1
ATOM 656 C C . LYS A 1 88 ? -20.925 0.321 -0.985 1.00 90.81 88 LYS A C 1
ATOM 658 O O . LYS A 1 88 ? -21.432 -0.476 -0.204 1.00 90.81 88 LYS A O 1
ATOM 663 N N . GLY A 1 89 ? -20.809 1.619 -0.686 1.00 86.44 89 GLY A N 1
ATOM 664 C CA . GLY A 1 89 ? -21.264 2.216 0.576 1.00 86.44 89 GLY A CA 1
ATOM 665 C C . GLY A 1 89 ? -20.349 1.951 1.778 1.00 86.44 89 GLY A C 1
ATOM 666 O O . GLY A 1 89 ? -20.733 2.221 2.916 1.00 86.44 89 GLY A O 1
ATOM 667 N N . ILE A 1 90 ? -19.137 1.437 1.553 1.00 86.56 90 ILE A N 1
ATOM 668 C CA . ILE A 1 90 ? -18.163 1.168 2.611 1.00 86.56 90 ILE A CA 1
ATOM 669 C C . ILE A 1 90 ? -17.395 2.459 2.905 1.00 86.56 90 ILE A C 1
ATOM 671 O O . ILE A 1 90 ? -16.728 3.015 2.033 1.00 86.56 90 ILE A O 1
ATOM 675 N N . ASN A 1 91 ? -17.482 2.932 4.149 1.00 80.31 91 ASN A N 1
ATOM 676 C CA . ASN A 1 91 ? -16.744 4.105 4.613 1.00 80.31 91 ASN A CA 1
ATOM 677 C C . ASN A 1 91 ? -15.459 3.668 5.319 1.00 80.31 91 ASN A C 1
ATOM 679 O O . ASN A 1 91 ? -15.463 3.331 6.504 1.00 80.31 91 ASN A O 1
ATOM 683 N N . ASP A 1 92 ? -14.350 3.675 4.583 1.00 84.19 92 ASP A N 1
ATOM 684 C CA . ASP A 1 92 ? -13.034 3.401 5.149 1.00 84.19 92 ASP A CA 1
ATOM 685 C C . ASP A 1 92 ? -12.561 4.545 6.056 1.00 84.19 92 ASP A C 1
ATOM 687 O O . ASP A 1 92 ? -12.841 5.728 5.840 1.00 84.19 92 ASP A O 1
ATOM 691 N N . ARG A 1 93 ? -11.807 4.194 7.101 1.00 83.25 93 ARG A N 1
ATOM 692 C CA . ARG A 1 93 ? -11.306 5.177 8.064 1.00 83.25 93 ARG A CA 1
ATOM 693 C C . ARG A 1 93 ? -10.209 6.029 7.434 1.00 83.25 93 ARG A C 1
ATOM 695 O O . ARG A 1 93 ? -9.090 5.563 7.219 1.00 83.25 93 ARG A O 1
ATOM 702 N N . LEU A 1 94 ? -10.500 7.307 7.231 1.00 78.44 94 LEU A N 1
ATOM 703 C CA . LEU A 1 94 ? -9.483 8.338 7.055 1.00 78.44 94 LEU A CA 1
ATOM 704 C C . LEU A 1 94 ? -8.888 8.640 8.434 1.00 78.44 94 LEU A C 1
ATOM 706 O O . LEU A 1 94 ? -9.588 9.149 9.311 1.00 78.44 94 LEU A O 1
ATOM 710 N N . ALA A 1 95 ? -7.613 8.315 8.665 1.00 65.44 95 ALA A N 1
ATOM 711 C CA . ALA A 1 95 ? -6.972 8.771 9.892 1.00 65.44 95 ALA A CA 1
ATOM 712 C C . ALA A 1 95 ? -6.884 10.300 9.841 1.00 65.44 95 ALA A C 1
ATOM 714 O O . ALA A 1 95 ? -6.306 10.850 8.898 1.00 65.44 95 ALA A O 1
ATOM 715 N N . LYS A 1 96 ? -7.425 10.981 10.861 1.00 56.09 96 LYS A N 1
ATOM 716 C CA . LYS A 1 96 ? -7.079 12.379 11.130 1.00 56.09 96 LYS A CA 1
ATOM 717 C C . LYS A 1 96 ? -5.565 12.428 11.294 1.00 56.09 96 LYS A C 1
ATOM 719 O O . LYS A 1 96 ? -5.018 11.626 12.055 1.00 56.09 96 LYS A O 1
ATOM 724 N N . GLN A 1 97 ? -4.900 13.338 10.582 1.00 53.16 97 GLN A N 1
ATOM 725 C CA . GLN A 1 97 ? -3.513 13.670 10.887 1.00 53.16 97 GLN A CA 1
ATOM 726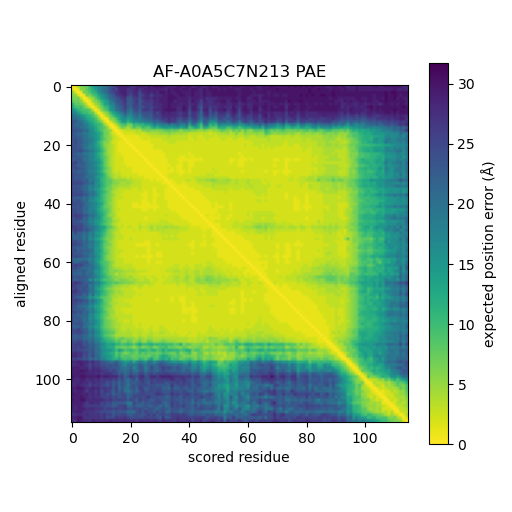 C C . GLN A 1 97 ? -3.428 13.842 12.403 1.00 53.16 97 GLN A C 1
ATOM 728 O O . GLN A 1 97 ? -4.228 14.585 12.984 1.00 53.16 97 GLN A O 1
ATOM 733 N N . LYS A 1 98 ? -2.522 13.111 13.068 1.00 49.72 98 LYS A N 1
ATOM 734 C CA . LYS A 1 98 ? -2.176 13.484 14.439 1.00 49.72 98 LYS A CA 1
ATOM 735 C C . LYS A 1 98 ? -1.830 14.964 14.345 1.00 49.72 98 LYS A C 1
ATOM 737 O O . LYS A 1 98 ? -1.036 15.328 13.483 1.00 49.72 98 LYS A O 1
ATOM 742 N N . ALA A 1 99 ? -2.459 15.798 15.166 1.00 49.00 99 ALA A N 1
ATOM 743 C CA . ALA A 1 99 ? -2.072 17.186 15.369 1.00 49.00 99 ALA A CA 1
ATOM 744 C C . ALA A 1 99 ? -0.636 17.192 15.929 1.00 49.00 99 ALA A C 1
ATOM 746 O O . ALA A 1 99 ? -0.399 17.307 17.128 1.00 49.00 99 ALA A O 1
ATOM 747 N N . SER A 1 100 ? 0.336 16.896 15.075 1.00 49.78 100 SER A N 1
ATOM 748 C CA . SER A 1 100 ? 1.709 16.591 15.432 1.00 49.78 100 SER A CA 1
ATOM 749 C C . SER A 1 100 ? 2.501 17.854 15.221 1.00 49.78 100 SER A C 1
ATOM 751 O O . SER A 1 100 ? 2.597 18.297 14.085 1.00 49.78 100 SER A O 1
ATOM 753 N N . ALA A 1 101 ? 3.037 18.404 16.310 1.00 57.44 101 ALA A N 1
ATOM 754 C CA . ALA A 1 101 ? 3.959 19.540 16.374 1.00 57.44 101 ALA A CA 1
ATOM 755 C C . ALA A 1 101 ? 3.511 20.829 15.656 1.00 57.44 101 ALA A C 1
ATOM 757 O O . ALA A 1 101 ? 3.365 21.831 16.335 1.00 57.44 101 ALA A O 1
ATOM 758 N N . GLN A 1 102 ? 3.220 20.809 14.357 1.00 60.97 102 GLN A N 1
ATOM 759 C CA . GLN A 1 102 ? 2.745 21.912 13.523 1.00 60.97 102 GLN A CA 1
ATOM 760 C C . GLN A 1 102 ? 1.466 22.570 14.056 1.00 60.97 102 GLN A C 1
ATOM 762 O O . GLN A 1 102 ? 1.424 23.787 14.174 1.00 60.97 102 GLN A O 1
ATOM 767 N N . GLN A 1 103 ? 0.452 21.788 14.450 1.00 65.25 103 GLN A N 1
ATOM 768 C CA . GLN A 1 103 ? -0.788 22.334 15.025 1.00 65.25 103 GLN A CA 1
ATOM 769 C C . GLN A 1 103 ? -0.513 23.021 16.372 1.00 65.25 103 GLN A C 1
ATOM 771 O O . GLN A 1 103 ? -0.918 24.156 16.584 1.00 65.25 103 GLN A O 1
ATOM 776 N N . ARG A 1 104 ? 0.266 22.364 17.247 1.00 66.62 104 ARG A N 1
ATOM 777 C CA . ARG A 1 104 ? 0.687 22.913 18.550 1.00 66.62 104 ARG A CA 1
ATOM 778 C C . ARG A 1 104 ? 1.593 24.135 18.390 1.00 66.62 104 ARG A C 1
ATOM 780 O O . ARG A 1 104 ? 1.574 25.020 19.237 1.00 66.62 104 ARG A O 1
ATOM 787 N N . PHE A 1 105 ? 2.404 24.165 17.336 1.00 70.88 105 PHE A N 1
ATOM 788 C CA . PHE A 1 105 ? 3.276 25.276 16.988 1.00 70.88 105 PHE A CA 1
ATOM 789 C C . PHE A 1 105 ? 2.443 26.457 16.496 1.00 70.88 105 PHE A C 1
ATOM 791 O O . PHE A 1 105 ? 2.583 27.530 17.063 1.00 70.88 105 PHE A O 1
ATOM 798 N N . CYS A 1 106 ? 1.517 26.260 15.551 1.00 64.19 106 CYS A N 1
ATOM 799 C CA . CYS A 1 106 ? 0.583 27.295 15.096 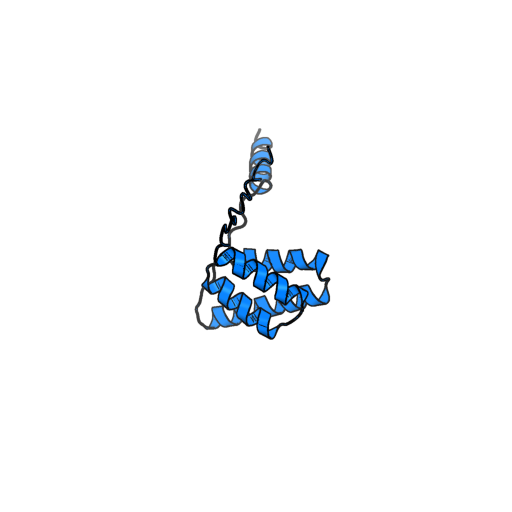1.00 64.19 106 CYS A CA 1
ATOM 800 C C . CYS A 1 106 ? -0.311 27.822 16.228 1.00 64.19 106 CYS A C 1
ATOM 802 O O . CYS A 1 106 ? -0.461 29.034 16.355 1.00 64.19 106 CYS A O 1
ATOM 804 N N . GLU A 1 107 ? -0.846 26.952 17.090 1.00 74.25 107 GLU A N 1
ATOM 805 C CA . GLU A 1 107 ? -1.610 27.359 18.278 1.00 74.25 107 GLU A CA 1
ATOM 806 C C . GLU A 1 107 ? -0.748 28.211 19.224 1.00 74.25 107 GLU A C 1
ATOM 808 O O . GLU A 1 107 ? -1.142 29.322 19.578 1.00 74.25 107 GLU A O 1
ATOM 813 N N . LYS A 1 108 ? 0.471 27.768 19.568 1.00 73.44 108 LYS A N 1
ATOM 814 C CA . LYS A 1 108 ? 1.390 28.556 20.409 1.00 73.44 108 LYS A CA 1
ATOM 815 C C . LYS A 1 108 ? 1.819 29.877 19.766 1.00 73.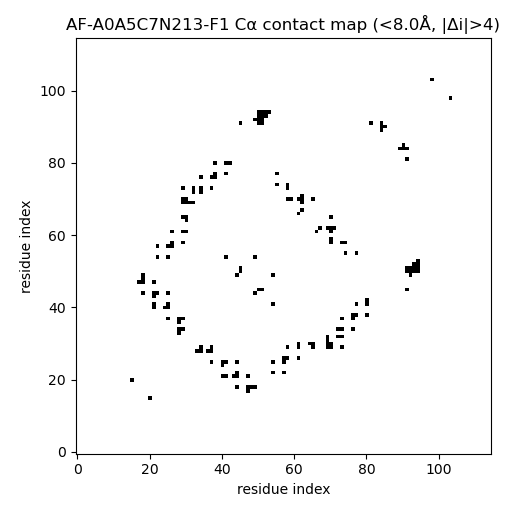44 108 LYS A C 1
ATOM 817 O O . LYS A 1 108 ? 1.916 30.872 20.475 1.00 73.44 108 LYS A O 1
ATOM 822 N N . PHE A 1 109 ? 2.064 29.906 18.457 1.00 73.00 109 PHE A N 1
ATOM 823 C CA . PHE A 1 109 ? 2.444 31.122 17.732 1.00 73.00 109 PHE A CA 1
ATOM 824 C C . PHE A 1 109 ? 1.287 32.128 17.669 1.00 73.00 109 PHE A C 1
ATOM 826 O O . PHE A 1 109 ? 1.504 33.318 17.875 1.00 73.00 109 PHE A 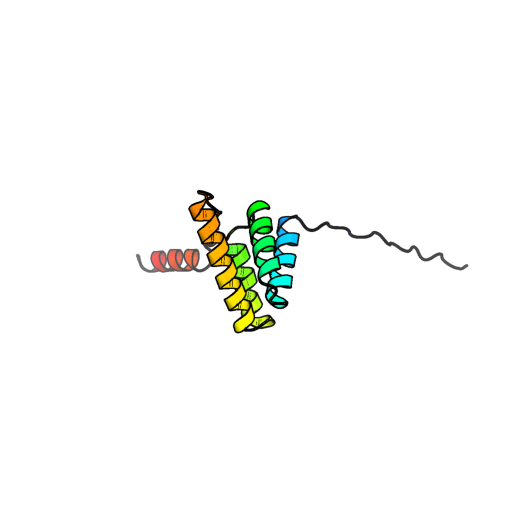O 1
ATOM 833 N N . SER A 1 110 ? 0.050 31.660 17.458 1.00 75.56 110 SER A N 1
ATOM 834 C CA . SER A 1 110 ? -1.146 32.517 17.494 1.00 75.56 110 SER A CA 1
ATOM 835 C C . SER A 1 110 ? -1.401 33.122 18.881 1.00 75.56 110 SER A C 1
ATOM 837 O O . SER A 1 110 ? -1.755 34.294 18.975 1.00 75.56 110 SER A O 1
ATOM 839 N N . ALA A 1 111 ? -1.134 32.371 19.957 1.00 80.44 111 ALA A N 1
ATOM 840 C CA . ALA A 1 111 ? -1.245 32.851 21.337 1.00 80.44 111 ALA A CA 1
ATOM 841 C C . ALA A 1 111 ? -0.133 33.846 21.733 1.00 80.44 111 ALA A C 1
ATOM 843 O O . ALA A 1 111 ? -0.334 34.670 22.620 1.00 80.44 111 ALA A O 1
ATOM 844 N N . LEU A 1 112 ? 1.033 33.789 21.079 1.00 83.31 112 LEU A N 1
ATOM 845 C CA . LEU A 1 112 ? 2.148 34.721 21.293 1.00 83.31 112 LEU A CA 1
ATOM 846 C C . LEU A 1 112 ? 1.941 36.087 20.619 1.00 83.31 112 LEU A C 1
ATOM 848 O O . LEU A 1 112 ? 2.631 37.030 20.986 1.00 83.31 112 LEU A O 1
ATOM 852 N N . ASN A 1 113 ? 0.999 36.201 19.676 1.00 67.31 113 ASN A N 1
ATOM 853 C CA . ASN A 1 113 ? 0.726 37.424 18.909 1.00 67.31 113 ASN A CA 1
ATOM 854 C C . ASN A 1 113 ? -0.582 38.131 19.336 1.00 67.31 113 ASN A C 1
ATOM 856 O O . ASN A 1 113 ? -1.090 38.988 18.618 1.00 67.31 113 ASN A O 1
ATOM 860 N N . GLN A 1 114 ? -1.160 37.724 20.475 1.00 73.38 114 GLN A N 1
ATOM 861 C CA . GLN A 1 114 ? -2.348 38.329 21.104 1.00 73.38 114 GLN A CA 1
ATOM 862 C C . GLN A 1 114 ? -2.017 39.187 22.347 1.00 73.38 114 GLN A C 1
ATOM 864 O O . GLN A 1 114 ? -2.919 39.543 23.106 1.00 73.38 114 GLN A O 1
ATOM 869 N N . LYS A 1 115 ? -0.744 39.525 22.571 1.00 58.47 115 LYS A N 1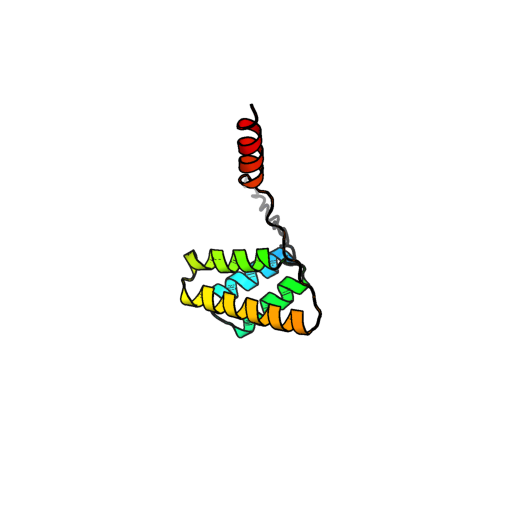
ATOM 870 C CA . LYS A 1 115 ? -0.296 40.542 23.536 1.00 58.47 115 LYS A CA 1
ATOM 871 C C . LYS A 1 115 ? 0.413 41.662 22.796 1.00 58.47 115 LYS A C 1
ATOM 873 O O . LYS A 1 115 ? 0.325 42.802 23.296 1.00 58.47 115 LYS A O 1
#

Foldseek 3Di:
DDDDDDPPPPPPCPDDQQLRVLLVQLLVCLLVLVLVSNLVSLVSNQVSPDALVSSLVSLVVCCVVSHDPSSVSSVVSSVVSVVVCVVVVHDGDHDDPDCPPVVVVVVVVVVVPPD

pLDDT: mean 83.39, std 16.06, range [49.0, 96.88]

Radius of gyration: 21.06 Å; Cα contacts (8 Å, |Δi|>4): 93; chains: 1; bounding box: 57×71×44 Å

Secondary structure (DSSP, 8-state):
--------------PPPHHHHHHHHHHHHHHHT-HHHHHHHHHHHHHTT--HHHHHHHHHHHHHHH-HHHHHHHHHHHHHHHHHHHHTT-----------SHHHHHHHHHHHT--

Sequence (115 aa):
MVSSAQTNSGAITNPLSSKQQSIVTIAAFTANGDLTKLDHAIREGLNAGLTISEVKEVIVQMYAYAGFPRSLNALHTLMDVLKERKSKGINDRLAKQKASAQQRFCEKFSALNQK

Nearest PDB structures (foldseek):
  2af7-assembly1_F  TM=9.249E-01  e=8.415E-04  Methanothermobacter thermautotrophicus
  2af7-assembly1_A  TM=9.756E-01  e=9.665E-03  Methanothermobacter thermautotrophicus
  2qeu-assembly1_B  TM=7.818E-01  e=2.649E-02  Paraburkholderia xenovorans LB400
  1vke-assembly1_A  TM=7.573E-01  e=6.530E-02  Thermotoga maritima MSB8
  1p8c-assembly1_A  TM=7.601E-01  e=1.610E-01  Thermotoga maritima

Mean predicted aligned error: 11.2 Å